Protein AF-A0AAD5G7B2-F1 (afdb_monomer_lite)

InterPro domains:
  IPR005645 Serine hydrolase domain [PF03959] (55-145)
  IPR029058 Alpha/Beta hydrolase fold [G3DSA:3.40.50.1820] (53-145)

Organism: Ambrosia artemisiifolia (NCBI:txid4212)

Radius of gyration: 18.76 Å; chains: 1; bounding box: 49×46×44 Å

Foldseek 3Di:
DVVVVVVVVVVVVVPPPPDDPDDPVVVVVVVVVVVVVVVVVVVVVVPPDDPDDPDQAEAEEAEAAQAFQVVSVVVCVPPDPVVVVSHHYHGGGADAADDPVRRTGDLWDQDPVNPDTHCNVVSVVVVVVCCVVVDDGPYYHYDHD

Sequence (145 aa):
FFCLILIALFAMEMYAFPGIPFDESIEESWIESEIEHYLAKSKDIGEMKSIGTPKKPRFLCLHGHGSNATIFKDHFNNWPDFVVEKMDLVFITGPFLVDEANELFEWFVMAEDRSKIEKFDEGISYIENRMVELGPFDGVIGLSQ

pLDDT: mean 78.03, std 20.13, range [35.81, 98.19]

Structure (mmCIF, N/CA/C/O backbone):
data_AF-A0AAD5G7B2-F1
#
_entry.id   AF-A0AAD5G7B2-F1
#
loop_
_atom_site.group_PDB
_atom_site.id
_atom_site.type_symbol
_atom_site.label_atom_id
_atom_site.label_alt_id
_atom_site.label_comp_id
_atom_site.label_asym_id
_atom_site.label_entity_id
_atom_site.label_seq_id
_atom_site.pdbx_PDB_ins_code
_atom_site.Cartn_x
_atom_site.Cartn_y
_atom_site.Cartn_z
_atom_site.occupancy
_atom_site.B_iso_or_equiv
_atom_site.auth_seq_id
_atom_site.auth_comp_id
_atom_site.auth_asym_id
_atom_site.auth_atom_id
_atom_site.pdbx_PDB_model_num
ATOM 1 N N . PHE A 1 1 ? -18.865 7.675 0.149 1.00 40.00 1 PHE A N 1
ATOM 2 C CA . PHE A 1 1 ? -18.638 9.031 0.693 1.00 40.00 1 PHE A CA 1
ATOM 3 C C . PHE A 1 1 ? -17.287 9.152 1.394 1.00 40.00 1 PHE A C 1
ATOM 5 O O . PHE A 1 1 ? -16.547 10.043 1.019 1.00 40.00 1 PHE A O 1
ATOM 12 N N . PHE A 1 2 ? -16.893 8.229 2.286 1.00 37.12 2 PHE A N 1
ATOM 13 C CA . PHE A 1 2 ? -15.542 8.209 2.888 1.00 37.12 2 PHE A CA 1
ATOM 14 C C . PHE A 1 2 ? -14.404 8.214 1.846 1.00 37.12 2 PHE A C 1
ATOM 16 O O . PHE A 1 2 ? -13.482 9.010 1.949 1.00 37.12 2 PHE A O 1
ATOM 23 N N . CYS A 1 3 ? -14.528 7.422 0.772 1.00 35.88 3 CYS A N 1
ATOM 24 C CA . CYS A 1 3 ? -13.558 7.438 -0.330 1.00 35.88 3 CYS A CA 1
ATOM 25 C C . CYS A 1 3 ? -13.469 8.783 -1.068 1.00 35.88 3 CYS A C 1
ATOM 27 O O . CYS A 1 3 ? -12.405 9.095 -1.571 1.00 35.88 3 CYS A O 1
ATOM 29 N N . LEU A 1 4 ? -14.538 9.590 -1.133 1.00 35.81 4 LEU A N 1
ATOM 30 C CA . LEU A 1 4 ? -14.495 10.880 -1.841 1.00 35.81 4 LEU A CA 1
ATOM 31 C C . LEU A 1 4 ? -13.707 11.931 -1.052 1.00 35.81 4 LEU A C 1
ATOM 33 O O . LEU A 1 4 ? -12.993 12.718 -1.657 1.00 35.81 4 LEU A O 1
ATOM 37 N N . ILE A 1 5 ? -13.788 11.897 0.282 1.00 50.16 5 ILE A N 1
ATOM 38 C CA . ILE A 1 5 ? -13.009 12.782 1.161 1.00 50.16 5 ILE A CA 1
ATOM 39 C C . ILE A 1 5 ? -11.526 12.400 1.112 1.00 50.16 5 ILE A C 1
ATOM 41 O O . ILE A 1 5 ? -10.677 13.272 0.981 1.00 50.16 5 ILE A O 1
ATOM 45 N N . LEU A 1 6 ? -11.210 11.100 1.128 1.00 49.81 6 LEU A N 1
ATOM 46 C CA . LEU A 1 6 ? -9.824 10.641 0.998 1.00 49.81 6 LEU A CA 1
ATOM 47 C C . LEU A 1 6 ? -9.242 10.958 -0.383 1.00 49.81 6 LEU A C 1
ATOM 49 O O . LEU A 1 6 ? -8.108 11.406 -0.463 1.00 49.81 6 LEU A O 1
ATOM 53 N N . ILE A 1 7 ? -10.026 10.803 -1.457 1.00 52.53 7 ILE A N 1
ATOM 54 C CA . ILE A 1 7 ? -9.619 11.214 -2.809 1.00 52.53 7 ILE A CA 1
ATOM 55 C C . ILE A 1 7 ? -9.409 12.733 -2.885 1.00 52.53 7 ILE A C 1
ATOM 57 O O . ILE A 1 7 ? -8.469 13.162 -3.540 1.00 52.53 7 ILE A O 1
ATOM 61 N N . ALA A 1 8 ? -10.234 13.546 -2.218 1.00 45.62 8 ALA A N 1
ATOM 62 C CA . ALA A 1 8 ? -10.080 15.002 -2.208 1.00 45.62 8 ALA A CA 1
ATOM 63 C C . ALA A 1 8 ? -8.820 15.456 -1.448 1.00 45.62 8 ALA A C 1
ATOM 65 O O . ALA A 1 8 ? -8.058 16.263 -1.972 1.00 45.62 8 ALA A O 1
ATOM 66 N N . LEU A 1 9 ? -8.552 14.881 -0.270 1.00 49.34 9 LEU A N 1
ATOM 67 C CA . LEU A 1 9 ? -7.337 15.164 0.507 1.00 49.34 9 LEU A CA 1
ATOM 68 C C . LEU A 1 9 ? -6.072 14.702 -0.233 1.00 49.34 9 LEU A C 1
ATOM 70 O O . LEU A 1 9 ? -5.069 15.409 -0.254 1.00 49.34 9 LEU A O 1
ATOM 74 N N . PHE A 1 10 ? -6.144 13.555 -0.913 1.00 48.28 10 PHE A N 1
ATOM 75 C CA . PHE A 1 10 ? -5.044 13.040 -1.727 1.00 48.28 10 PHE A CA 1
ATOM 76 C C . PHE A 1 10 ? -4.824 13.860 -3.009 1.00 48.28 10 PHE A C 1
ATOM 78 O O . PHE A 1 10 ? -3.694 14.087 -3.433 1.00 48.28 10 PHE A O 1
ATOM 85 N N . ALA A 1 11 ? -5.905 14.354 -3.618 1.00 49.59 11 ALA A N 1
ATOM 86 C CA . ALA A 1 11 ? -5.835 15.265 -4.752 1.00 49.59 11 ALA A CA 1
ATOM 87 C C . ALA A 1 11 ? -5.176 16.595 -4.355 1.00 49.59 11 ALA A C 1
ATOM 89 O O . ALA A 1 11 ? -4.327 17.073 -5.098 1.00 49.59 11 ALA A O 1
ATOM 90 N N . MET A 1 12 ? -5.488 17.164 -3.186 1.00 47.72 12 MET A N 1
ATOM 91 C CA . MET A 1 12 ? -4.835 18.391 -2.701 1.00 47.72 12 MET A CA 1
ATOM 92 C C . MET A 1 12 ? -3.310 18.240 -2.585 1.00 47.72 12 MET A C 1
ATOM 94 O O . MET A 1 12 ? -2.578 19.130 -3.014 1.00 47.72 12 MET A O 1
ATOM 98 N N . GLU A 1 13 ? -2.822 17.098 -2.095 1.00 46.44 13 GLU A N 1
ATOM 99 C CA . GLU A 1 13 ? -1.382 16.820 -1.976 1.00 46.44 13 GLU A CA 1
ATOM 100 C C . GLU A 1 13 ? -0.707 16.652 -3.355 1.00 46.44 13 GLU A C 1
ATOM 102 O O . GLU A 1 13 ? 0.428 17.084 -3.555 1.00 46.44 13 GLU A O 1
ATOM 107 N N . MET A 1 14 ? -1.429 16.122 -4.353 1.00 45.97 14 MET A N 1
ATOM 108 C CA . MET A 1 14 ? -0.955 16.034 -5.744 1.00 45.97 14 MET A CA 1
ATOM 109 C C . MET A 1 14 ? -1.036 17.359 -6.523 1.00 45.97 14 MET A C 1
ATOM 111 O O . MET A 1 14 ? -0.243 17.574 -7.443 1.00 45.97 14 MET A O 1
ATOM 115 N N . TYR A 1 15 ? -1.983 18.243 -6.190 1.00 45.47 15 TYR A N 1
ATOM 116 C CA . TYR A 1 15 ? -2.210 19.518 -6.882 1.00 45.47 15 TYR A CA 1
ATOM 117 C C . TYR A 1 15 ? -1.438 20.702 -6.287 1.00 45.47 15 TYR A C 1
ATOM 119 O O . TYR A 1 15 ? -1.472 21.786 -6.868 1.00 45.47 15 TYR A O 1
ATOM 127 N N . ALA A 1 16 ? -0.633 20.491 -5.242 1.00 45.25 16 ALA A N 1
ATOM 128 C CA . ALA A 1 16 ? 0.368 21.445 -4.751 1.00 45.25 16 ALA A CA 1
ATOM 129 C C . ALA A 1 16 ? 1.572 21.644 -5.715 1.00 45.25 16 ALA A C 1
ATOM 131 O O . ALA A 1 16 ? 2.685 21.966 -5.298 1.00 45.25 16 ALA A O 1
ATOM 132 N N . PHE A 1 17 ? 1.363 21.472 -7.027 1.00 37.66 17 PHE A N 1
ATOM 133 C CA . PHE A 1 17 ? 2.284 21.912 -8.073 1.00 37.66 17 PHE A CA 1
ATOM 134 C C . PHE A 1 17 ? 2.178 23.442 -8.228 1.00 37.66 17 PHE A C 1
ATOM 136 O O . PHE A 1 17 ? 1.071 23.975 -8.335 1.00 37.66 17 PHE A O 1
ATOM 143 N N . PRO A 1 18 ? 3.297 24.184 -8.281 1.00 40.03 18 PRO A N 1
ATOM 144 C CA . PRO A 1 18 ? 3.258 25.640 -8.274 1.00 40.03 18 PRO A CA 1
ATOM 145 C 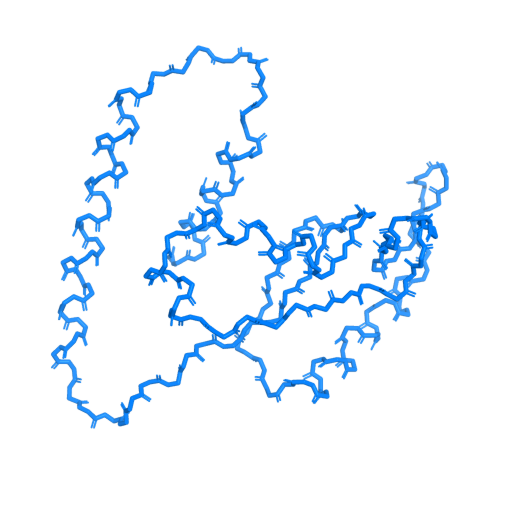C . PRO A 1 18 ? 2.737 26.156 -9.622 1.00 40.03 18 PRO A C 1
ATOM 147 O O . PRO A 1 18 ? 3.371 25.949 -10.657 1.00 40.03 18 PRO A O 1
ATOM 150 N N . GLY A 1 19 ? 1.594 26.848 -9.626 1.00 43.84 19 GLY A N 1
ATOM 151 C CA . GLY A 1 19 ? 1.102 27.489 -10.852 1.00 43.84 19 GLY A CA 1
ATOM 152 C C . GLY A 1 19 ? -0.303 28.090 -10.839 1.00 43.84 19 GLY A C 1
ATOM 153 O O . GLY A 1 19 ? -0.634 28.813 -11.777 1.00 43.84 19 GLY A O 1
ATOM 154 N N . ILE A 1 20 ? -1.127 27.847 -9.817 1.00 45.84 20 ILE A N 1
ATOM 155 C CA . ILE A 1 20 ? -2.483 28.412 -9.731 1.00 45.84 20 ILE A CA 1
ATOM 156 C C . ILE A 1 20 ? -2.545 29.320 -8.493 1.00 45.84 20 ILE A C 1
ATOM 158 O O . ILE A 1 20 ? -2.184 28.858 -7.413 1.00 45.84 20 ILE A O 1
ATOM 162 N N . PRO A 1 21 ? -2.945 30.603 -8.609 1.00 44.09 21 PRO A N 1
ATOM 163 C CA . PRO A 1 21 ? -3.103 31.461 -7.442 1.00 44.09 21 PRO A CA 1
ATOM 164 C C . PRO A 1 21 ? -4.300 30.945 -6.641 1.00 44.09 21 PRO A C 1
ATOM 166 O O . PRO A 1 21 ? -5.430 30.946 -7.131 1.00 44.09 21 PRO A O 1
ATOM 169 N N . PHE A 1 22 ? -4.019 30.436 -5.448 1.00 48.44 22 PHE A N 1
ATOM 170 C CA . PHE A 1 22 ? -4.961 29.708 -4.613 1.00 48.44 22 PHE A CA 1
ATOM 171 C C . PHE A 1 22 ? -5.374 30.569 -3.417 1.00 48.44 22 PHE A C 1
ATOM 173 O O . PHE A 1 22 ? -4.522 31.197 -2.791 1.00 48.44 22 PHE A O 1
ATOM 180 N N . ASP A 1 23 ? -6.676 30.646 -3.138 1.00 53.38 23 ASP A N 1
ATOM 181 C CA . ASP A 1 23 ? -7.222 31.403 -2.007 1.00 53.38 23 ASP A CA 1
ATOM 182 C C . ASP A 1 23 ? -7.406 30.459 -0.812 1.00 53.38 23 ASP A C 1
ATOM 184 O O . ASP A 1 23 ? -8.438 29.803 -0.675 1.00 53.38 23 ASP A O 1
ATOM 188 N N . GLU A 1 24 ? -6.376 30.387 0.035 1.00 53.44 24 GLU A N 1
ATOM 189 C CA . GLU A 1 24 ? -6.316 29.535 1.235 1.00 53.44 24 GLU A CA 1
ATOM 190 C C . GLU A 1 24 ? -7.490 29.783 2.203 1.00 53.44 24 GLU A C 1
ATOM 192 O O . GLU A 1 24 ? -7.946 28.866 2.884 1.00 53.44 24 GLU A O 1
ATOM 197 N N . SER A 1 25 ? -8.041 31.002 2.229 1.00 53.12 25 SER A N 1
ATOM 198 C CA . SER A 1 25 ? -9.043 31.401 3.226 1.00 53.12 25 SER A CA 1
ATOM 199 C C . SER A 1 25 ? -10.432 30.804 2.981 1.00 53.12 25 SER A C 1
ATOM 201 O O . SER A 1 25 ? -11.184 30.535 3.922 1.00 53.12 25 SER A O 1
ATOM 203 N N . ILE A 1 26 ? -10.787 30.581 1.713 1.00 53.31 26 ILE A N 1
ATOM 204 C CA . ILE A 1 26 ? -12.089 30.019 1.335 1.00 53.31 26 ILE A CA 1
ATOM 205 C C . ILE A 1 26 ? -12.121 28.522 1.653 1.00 53.31 26 ILE A C 1
ATOM 207 O O . ILE A 1 26 ? -13.152 28.005 2.090 1.00 53.31 26 ILE A O 1
ATOM 211 N N . GLU A 1 27 ? -10.995 27.836 1.482 1.00 56.19 27 GLU A N 1
ATOM 212 C CA . GLU A 1 27 ? -10.922 26.387 1.615 1.00 56.19 27 GLU A CA 1
ATOM 213 C C . GLU A 1 27 ? -10.845 25.926 3.075 1.00 56.19 27 GLU A C 1
ATOM 215 O O . GLU A 1 27 ? -11.570 25.002 3.441 1.00 56.19 27 GLU A O 1
ATOM 220 N N . GLU A 1 28 ? -10.095 26.626 3.938 1.00 56.34 28 GLU A N 1
ATOM 221 C CA . GLU A 1 28 ? -10.080 26.352 5.386 1.00 56.34 28 GLU A CA 1
ATOM 222 C C . GLU A 1 28 ? -11.493 26.417 5.983 1.00 56.34 28 GLU A C 1
ATOM 224 O O . GLU A 1 28 ? -11.919 25.501 6.686 1.00 56.34 28 GLU A O 1
ATOM 229 N N . SER A 1 29 ? -12.273 27.441 5.616 1.00 61.81 29 SER A N 1
ATOM 230 C CA . SER A 1 29 ? -13.645 27.607 6.115 1.00 61.81 29 SER A CA 1
ATOM 231 C C . SER A 1 29 ? -14.597 26.493 5.655 1.00 61.81 29 SER A C 1
ATOM 233 O O . SER A 1 29 ? -15.500 26.080 6.388 1.00 61.81 29 SER A O 1
ATOM 235 N N . TRP A 1 30 ? -14.396 25.984 4.437 1.00 60.81 30 TRP A N 1
ATOM 236 C CA . TRP A 1 30 ? -15.208 24.911 3.874 1.00 60.81 30 TRP A CA 1
ATOM 237 C C . TRP A 1 30 ? -14.833 23.553 4.478 1.00 60.81 30 TRP A C 1
ATOM 239 O O . TRP A 1 30 ? -15.718 22.765 4.818 1.00 60.81 30 TRP A O 1
ATOM 249 N N . ILE A 1 31 ? -13.536 23.313 4.689 1.00 54.53 31 ILE A N 1
ATOM 250 C CA . ILE A 1 31 ? -13.004 22.118 5.351 1.00 54.53 31 ILE A CA 1
ATOM 251 C C . ILE A 1 31 ? -13.475 22.057 6.806 1.00 54.53 31 ILE A C 1
ATOM 253 O O . ILE A 1 31 ? -13.992 21.023 7.227 1.00 54.53 31 ILE A O 1
ATOM 257 N N . GLU A 1 32 ? -13.369 23.153 7.564 1.00 69.00 32 GLU A N 1
ATOM 258 C CA . GLU A 1 32 ? -13.866 23.222 8.944 1.00 69.00 32 GLU A CA 1
ATOM 259 C C . GLU A 1 32 ? -15.370 22.929 9.016 1.00 69.00 32 GLU A C 1
ATOM 261 O O . GLU A 1 32 ? -15.811 22.121 9.837 1.00 69.00 32 GLU A O 1
ATOM 266 N N . SER A 1 33 ? -16.157 23.517 8.107 1.00 69.81 33 SER A N 1
ATOM 267 C CA . SER A 1 33 ? -17.600 23.270 8.010 1.00 69.81 33 SER A CA 1
ATOM 268 C C . SER A 1 33 ? -17.920 21.793 7.749 1.00 69.81 33 SER A C 1
ATOM 270 O O . SER A 1 33 ? -18.830 21.233 8.366 1.00 69.81 33 SER A O 1
ATOM 272 N N . GLU A 1 34 ? -17.192 21.142 6.841 1.00 69.81 34 GLU A N 1
ATOM 273 C CA . GLU A 1 34 ? -17.444 19.742 6.489 1.00 69.81 34 GLU A CA 1
ATOM 274 C C . GLU A 1 34 ? -16.956 18.778 7.588 1.00 69.81 34 GLU A C 1
ATOM 276 O O . GLU A 1 34 ? -17.605 17.759 7.851 1.00 69.81 34 GLU A O 1
ATOM 281 N N . ILE A 1 35 ? -15.875 19.126 8.301 1.00 65.31 35 ILE A N 1
ATOM 282 C CA . ILE A 1 35 ? -15.406 18.404 9.494 1.00 65.31 35 ILE A CA 1
ATOM 283 C C . ILE A 1 35 ? -16.456 18.477 10.607 1.00 65.31 35 ILE A C 1
ATOM 285 O O . ILE A 1 35 ? -16.831 17.435 11.148 1.00 65.31 35 ILE A O 1
ATOM 289 N N . GLU A 1 36 ? -16.975 19.664 10.930 1.00 72.12 36 GLU A N 1
ATOM 290 C CA . GLU A 1 36 ? -18.010 19.841 11.960 1.00 72.12 36 GLU A CA 1
ATOM 291 C C . GLU A 1 36 ? -19.299 19.085 11.609 1.00 72.12 36 GLU A C 1
ATOM 293 O O . GLU A 1 36 ? -19.867 18.369 12.442 1.00 72.12 36 GLU A O 1
ATOM 298 N N . HIS A 1 37 ? -19.726 19.147 10.345 1.00 70.31 37 HIS A N 1
ATOM 299 C CA . HIS A 1 37 ? -20.863 18.373 9.849 1.00 70.31 37 HIS A CA 1
ATOM 300 C C . HIS A 1 37 ? -20.637 16.858 9.999 1.00 70.31 37 HIS A C 1
ATOM 302 O O . HIS A 1 37 ? -21.527 16.130 10.455 1.00 70.31 37 HIS A O 1
ATOM 308 N N . TYR A 1 38 ? -19.436 16.368 9.681 1.00 59.84 38 TYR A N 1
ATOM 309 C CA . TYR A 1 38 ? -19.075 14.967 9.873 1.00 59.84 38 TYR A CA 1
ATOM 310 C C . TYR A 1 38 ? -19.046 14.566 11.357 1.00 59.84 38 TYR A C 1
ATOM 312 O O . TYR A 1 38 ? -19.569 13.506 11.716 1.00 59.84 38 TYR A O 1
ATOM 320 N N . LEU A 1 39 ? -18.488 15.404 12.235 1.00 67.56 39 LEU A N 1
ATOM 321 C CA . LEU A 1 39 ? -18.454 15.158 13.678 1.00 67.56 39 LEU A CA 1
ATOM 322 C C . LEU A 1 39 ? -19.871 15.080 14.261 1.00 67.56 39 LEU A C 1
ATOM 324 O O . LEU A 1 39 ? -20.159 14.145 15.015 1.00 67.56 39 LEU A O 1
ATOM 328 N N . ALA A 1 40 ? -20.771 15.980 13.855 1.00 71.69 40 ALA A N 1
ATOM 329 C CA . ALA A 1 40 ? -22.181 15.956 14.245 1.00 71.69 40 ALA A CA 1
ATOM 330 C C . ALA A 1 40 ? -22.875 14.661 13.793 1.00 71.69 40 ALA A C 1
ATOM 332 O O . ALA A 1 40 ? -23.474 13.957 14.603 1.00 71.69 40 ALA A O 1
ATOM 333 N N . LYS A 1 41 ? -22.695 14.267 12.528 1.00 65.06 41 LYS A N 1
ATOM 334 C CA . LYS A 1 41 ? -23.254 13.021 11.983 1.00 65.06 41 LYS A CA 1
ATOM 335 C C . LYS A 1 41 ? -22.685 11.766 12.652 1.00 65.06 41 LYS A C 1
ATOM 337 O O . LYS A 1 41 ? -23.385 10.767 12.799 1.00 65.06 41 LYS A O 1
ATOM 342 N N . SER A 1 42 ? -21.418 11.797 13.065 1.00 61.12 42 SER A N 1
ATOM 343 C CA . SER A 1 42 ? -20.787 10.682 13.778 1.00 61.12 42 SER A CA 1
ATOM 344 C C . SER A 1 42 ? -21.329 10.494 15.200 1.00 61.12 42 SER A C 1
ATOM 346 O O . SER A 1 42 ? -21.397 9.357 15.668 1.00 61.12 42 SER A O 1
ATOM 348 N N . LYS A 1 43 ? -21.769 11.576 15.863 1.00 61.62 43 LYS A N 1
ATOM 349 C CA . LYS A 1 43 ? -22.438 11.512 17.172 1.00 61.62 43 LYS A CA 1
ATOM 350 C C . LYS A 1 43 ? -23.791 10.807 17.083 1.00 61.62 43 LYS A C 1
ATOM 352 O O . LYS A 1 43 ? -24.062 9.958 17.926 1.00 61.62 43 LYS A O 1
ATOM 357 N N . ASP A 1 44 ? -24.562 11.056 16.026 1.00 56.72 44 ASP A N 1
ATOM 358 C CA . ASP A 1 44 ? -25.847 10.379 15.787 1.00 56.72 44 ASP A CA 1
ATOM 359 C C . ASP A 1 44 ? -25.679 8.872 15.510 1.00 56.72 44 ASP A C 1
ATOM 361 O O . ASP A 1 44 ? -26.514 8.057 15.898 1.00 56.72 44 ASP A O 1
ATOM 365 N N . ILE A 1 45 ? -24.560 8.465 14.897 1.00 54.91 45 ILE A N 1
ATOM 366 C CA . ILE A 1 45 ? -24.209 7.043 14.708 1.00 54.91 45 ILE A CA 1
ATOM 367 C C . ILE A 1 45 ? -23.903 6.358 16.056 1.00 54.91 45 ILE A C 1
ATOM 369 O O . ILE A 1 45 ? -24.118 5.153 16.200 1.00 54.91 45 ILE A O 1
ATOM 373 N N . GLY A 1 46 ? -23.456 7.120 17.060 1.00 49.12 46 GLY A N 1
ATOM 374 C CA . GLY A 1 46 ? -23.206 6.639 18.421 1.00 49.12 46 GLY A CA 1
ATOM 375 C C . GLY A 1 46 ? -24.464 6.207 19.187 1.00 49.12 46 GLY A C 1
ATOM 376 O O . GLY A 1 46 ? -24.344 5.460 20.156 1.00 49.12 46 GLY A O 1
ATOM 377 N N . GLU A 1 47 ? -25.663 6.604 18.743 1.00 54.00 47 GLU A N 1
ATOM 378 C CA . GLU A 1 47 ? -26.937 6.216 19.371 1.00 54.00 47 GLU A CA 1
ATOM 379 C C . GLU A 1 47 ? -27.557 4.928 18.788 1.00 54.00 47 GLU A C 1
ATOM 381 O O . GLU A 1 47 ? -28.644 4.503 19.195 1.00 54.00 47 GLU A O 1
ATOM 386 N N . MET A 1 48 ? -26.865 4.233 17.876 1.00 50.59 48 MET A N 1
ATOM 387 C CA . MET A 1 48 ? -27.320 2.937 17.368 1.00 50.59 48 MET A CA 1
ATOM 388 C C . MET A 1 48 ? -26.979 1.809 18.361 1.00 50.59 48 MET A C 1
ATOM 390 O O . MET A 1 48 ? -25.818 1.484 18.601 1.00 50.59 48 MET A O 1
ATOM 394 N N . LYS A 1 49 ? -28.027 1.218 18.958 1.00 47.38 49 LYS A N 1
ATOM 395 C CA . LYS A 1 49 ? -27.989 0.120 19.947 1.00 47.38 49 LYS A CA 1
ATOM 396 C C . LYS A 1 49 ? -26.924 -0.950 19.650 1.00 47.38 49 LYS A C 1
ATOM 398 O O . LYS A 1 49 ? -26.877 -1.521 18.565 1.00 47.38 49 LYS A O 1
ATOM 403 N N . SER A 1 50 ? -26.155 -1.270 20.690 1.00 59.47 50 SER A N 1
ATOM 404 C CA . SER A 1 50 ? -25.014 -2.189 20.721 1.00 59.47 50 SER A CA 1
ATOM 405 C C . SER A 1 50 ? -25.262 -3.560 20.074 1.00 59.47 50 SER A C 1
ATOM 407 O O . SER A 1 50 ? -25.935 -4.419 20.651 1.00 59.47 50 SER A O 1
ATOM 409 N N . ILE A 1 51 ? -24.595 -3.802 18.946 1.00 52.88 51 ILE A N 1
ATOM 410 C CA . ILE A 1 51 ? -24.223 -5.138 18.465 1.00 52.88 51 ILE A CA 1
ATOM 411 C C . ILE A 1 51 ? -22.689 -5.167 18.440 1.00 52.88 51 ILE A C 1
ATOM 413 O O . ILE A 1 51 ? -22.077 -4.910 17.411 1.00 52.88 51 ILE A O 1
ATOM 417 N N . GLY A 1 52 ? -22.067 -5.404 19.602 1.00 58.25 52 GLY A N 1
ATOM 418 C CA . GLY A 1 52 ? -20.604 -5.393 19.761 1.00 58.25 52 GLY A CA 1
ATOM 419 C C . GLY A 1 52 ? -19.955 -4.033 19.460 1.00 58.25 52 GLY A C 1
ATOM 420 O O . GLY A 1 52 ? -20.582 -3.120 18.932 1.00 58.25 52 GLY A O 1
ATOM 421 N N . THR A 1 53 ? -18.682 -3.857 19.808 1.00 60.91 53 THR A N 1
ATOM 422 C CA . THR A 1 53 ? -17.897 -2.777 19.195 1.00 60.91 53 THR A CA 1
ATOM 423 C C . THR A 1 53 ? -17.715 -3.136 17.720 1.00 60.91 53 THR A C 1
ATOM 425 O O . THR A 1 53 ? -17.183 -4.221 17.457 1.00 60.91 53 THR A O 1
ATOM 428 N N . PRO A 1 54 ? -18.144 -2.294 16.761 1.00 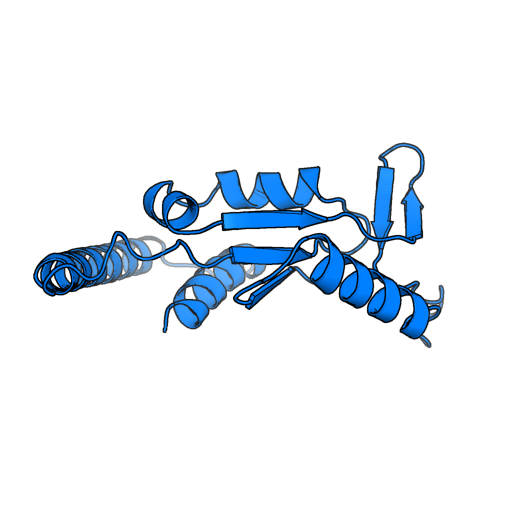68.62 54 PRO A N 1
ATOM 429 C CA . PRO A 1 54 ? -17.924 -2.561 15.345 1.00 68.62 54 PRO A CA 1
ATOM 430 C C . PRO A 1 54 ? -16.436 -2.828 15.104 1.00 68.62 54 PRO A C 1
ATOM 432 O O . PRO A 1 54 ? -15.588 -2.055 15.557 1.00 68.62 54 PRO A O 1
ATOM 435 N N . LYS A 1 55 ? -16.106 -3.940 14.438 1.00 86.12 55 LYS A N 1
ATOM 436 C CA . LYS A 1 55 ? -14.720 -4.232 14.054 1.00 86.12 55 LYS A CA 1
ATOM 437 C C . LYS A 1 55 ? -14.239 -3.100 13.140 1.00 86.12 55 LYS A C 1
ATOM 439 O O . LYS A 1 55 ? -14.963 -2.716 12.222 1.00 86.12 55 LYS A O 1
ATOM 444 N N . LYS A 1 56 ? -13.038 -2.568 13.395 1.00 92.44 56 LYS A N 1
ATOM 445 C CA . LYS A 1 56 ? -12.425 -1.576 12.503 1.00 92.44 56 LYS A CA 1
ATOM 446 C C . LYS A 1 56 ? -12.274 -2.191 11.103 1.00 92.44 56 LYS A C 1
ATOM 448 O O . LYS A 1 56 ? -11.801 -3.330 11.031 1.00 92.44 56 LYS A O 1
ATOM 453 N N . PRO A 1 57 ? -12.657 -1.488 10.022 1.00 94.19 57 PRO A N 1
ATOM 454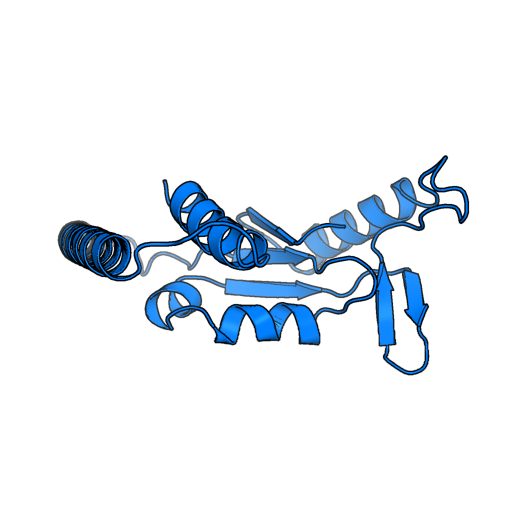 C CA . PRO A 1 57 ? -12.378 -1.947 8.670 1.00 94.19 57 PRO A CA 1
ATOM 455 C C . PRO A 1 57 ? -10.869 -2.111 8.484 1.00 94.19 57 PRO A C 1
ATOM 457 O O . PRO A 1 57 ? -10.091 -1.212 8.820 1.00 94.19 57 PRO A O 1
ATOM 460 N N . ARG A 1 58 ? -10.473 -3.274 7.971 1.00 96.19 58 ARG A N 1
ATOM 461 C CA . ARG A 1 58 ? -9.079 -3.641 7.746 1.00 96.19 58 ARG A CA 1
ATOM 462 C C . ARG A 1 58 ? -8.708 -3.454 6.282 1.00 96.19 58 ARG A C 1
ATOM 464 O O . ARG A 1 58 ? -9.317 -4.075 5.415 1.00 96.19 58 ARG A O 1
ATOM 471 N N . PHE A 1 59 ? -7.699 -2.639 6.005 1.00 96.69 59 PHE A N 1
ATOM 472 C CA . PHE A 1 59 ? -7.248 -2.331 4.651 1.00 96.69 59 PHE A CA 1
ATOM 473 C C . PHE A 1 59 ? -5.849 -2.880 4.398 1.00 96.69 59 PHE A C 1
ATOM 475 O O . PHE A 1 59 ? -4.953 -2.736 5.230 1.00 96.69 59 PHE A O 1
ATOM 482 N N . LEU A 1 60 ? -5.665 -3.487 3.227 1.00 97.56 60 LEU A N 1
ATOM 483 C CA . LEU A 1 60 ? -4.337 -3.764 2.691 1.00 97.56 60 LEU A CA 1
ATOM 484 C C . LEU A 1 60 ? -3.810 -2.496 2.008 1.00 97.56 60 LEU A C 1
ATOM 486 O O . LEU A 1 60 ? -4.476 -1.958 1.126 1.00 97.56 60 LEU A O 1
ATOM 490 N N . CYS A 1 61 ? -2.635 -2.026 2.412 1.00 97.44 61 CYS A N 1
ATOM 491 C CA . CYS A 1 61 ? -2.024 -0.786 1.942 1.00 97.44 61 CYS A CA 1
ATOM 492 C C . CYS A 1 61 ? -0.855 -1.080 0.988 1.00 97.44 61 CYS A C 1
ATOM 494 O O . CYS A 1 61 ? 0.130 -1.708 1.388 1.00 97.44 61 CYS A O 1
ATOM 496 N N . LEU A 1 62 ? -0.964 -0.598 -0.254 1.00 97.31 62 LEU A N 1
ATOM 497 C CA . LEU A 1 62 ? -0.003 -0.781 -1.345 1.00 97.31 62 LEU A CA 1
ATOM 498 C C . LEU A 1 62 ? 0.711 0.547 -1.654 1.00 97.31 62 LEU A C 1
ATOM 500 O O . LEU A 1 62 ? 0.067 1.533 -2.014 1.00 97.31 62 LEU A O 1
ATOM 504 N N . HIS A 1 63 ? 2.034 0.578 -1.487 1.00 96.62 63 HIS A N 1
ATOM 505 C CA . HIS A 1 63 ? 2.865 1.756 -1.769 1.00 96.62 63 HIS A CA 1
ATOM 506 C C . HIS A 1 63 ? 2.998 2.039 -3.275 1.00 96.62 63 HIS A C 1
ATOM 508 O O . HIS A 1 63 ? 2.596 1.214 -4.087 1.00 96.62 63 HIS A O 1
ATOM 514 N N . GLY A 1 64 ? 3.614 3.171 -3.629 1.00 92.44 64 GLY A N 1
ATOM 515 C CA . GLY A 1 64 ? 3.918 3.529 -5.019 1.00 92.44 64 GLY A CA 1
ATOM 516 C C . GLY A 1 64 ? 5.311 3.109 -5.500 1.00 92.44 64 GLY A C 1
ATOM 517 O O . GLY A 1 64 ? 6.079 2.475 -4.783 1.00 92.44 64 GLY A O 1
ATOM 518 N N . HIS A 1 65 ? 5.659 3.520 -6.707 1.00 91.00 65 HIS A N 1
ATOM 519 C CA . HIS A 1 65 ? 6.801 3.069 -7.481 1.00 91.00 65 HIS A CA 1
ATOM 520 C C . HIS A 1 65 ? 8.081 3.530 -6.811 1.00 91.00 65 HIS A C 1
ATOM 522 O O . HIS A 1 65 ? 8.187 4.689 -6.402 1.00 91.00 65 HIS A O 1
ATOM 528 N N . GLY A 1 66 ? 9.051 2.622 -6.698 1.00 93.62 66 GLY A N 1
ATOM 529 C CA . GLY A 1 66 ? 10.298 2.913 -6.003 1.00 93.62 66 GLY A CA 1
ATOM 530 C C . GLY A 1 66 ? 10.046 3.343 -4.556 1.00 93.62 66 GLY A C 1
ATOM 531 O O . GLY A 1 66 ? 10.626 4.318 -4.090 1.00 93.62 66 GLY A O 1
ATOM 532 N N . SER A 1 67 ? 9.163 2.641 -3.846 1.00 96.19 67 SER A N 1
ATOM 533 C CA . SER A 1 67 ? 8.846 2.906 -2.437 1.00 96.19 67 SER A CA 1
ATOM 534 C C . SER A 1 67 ? 8.818 1.607 -1.630 1.00 96.19 67 SER A C 1
ATOM 536 O O . SER A 1 67 ? 9.172 0.541 -2.128 1.00 96.19 67 SER A O 1
ATOM 538 N N . ASN A 1 68 ? 8.435 1.680 -0.359 1.00 97.44 68 ASN A N 1
ATOM 539 C CA . ASN A 1 68 ? 8.256 0.511 0.495 1.00 97.44 68 ASN A CA 1
ATOM 540 C C . ASN A 1 68 ? 7.152 0.750 1.537 1.00 97.44 68 ASN A C 1
ATOM 542 O O . ASN A 1 68 ? 6.619 1.855 1.673 1.00 97.44 68 ASN A O 1
ATOM 546 N N . ALA A 1 69 ? 6.795 -0.300 2.282 1.00 97.31 69 ALA A N 1
ATOM 547 C CA . ALA A 1 69 ? 5.750 -0.243 3.304 1.00 97.31 69 ALA A CA 1
ATOM 548 C C . ALA A 1 69 ? 5.990 0.839 4.370 1.00 97.31 69 ALA A C 1
ATOM 550 O O . ALA A 1 69 ? 5.032 1.458 4.828 1.00 97.31 69 ALA A O 1
ATOM 551 N N . THR A 1 70 ? 7.247 1.060 4.767 1.00 97.00 70 THR A N 1
ATOM 552 C CA . THR A 1 70 ? 7.611 2.034 5.805 1.00 97.00 70 THR A CA 1
ATOM 553 C C . THR A 1 70 ? 7.369 3.456 5.317 1.00 97.00 70 THR A C 1
ATOM 555 O O . THR A 1 70 ? 6.638 4.197 5.968 1.00 97.00 70 THR A O 1
ATOM 558 N N . ILE A 1 71 ? 7.889 3.799 4.135 1.00 95.31 71 ILE A N 1
ATOM 559 C CA . ILE A 1 71 ? 7.698 5.123 3.526 1.00 95.31 71 ILE A CA 1
ATOM 560 C C . ILE A 1 71 ? 6.206 5.396 3.321 1.00 95.31 71 ILE A C 1
ATOM 562 O O . ILE A 1 71 ? 5.712 6.468 3.662 1.00 95.31 71 ILE A O 1
ATOM 566 N N . PHE A 1 72 ? 5.456 4.412 2.816 1.00 95.44 72 PHE A N 1
ATOM 567 C CA . PHE A 1 72 ? 4.028 4.607 2.591 1.00 95.44 72 PHE A CA 1
ATOM 568 C C . PHE A 1 72 ? 3.237 4.756 3.889 1.00 95.44 72 PHE A C 1
ATOM 570 O O . PHE A 1 72 ? 2.298 5.544 3.940 1.00 95.44 72 PHE A O 1
ATOM 577 N N . LYS A 1 73 ? 3.626 4.047 4.952 1.00 95.81 73 LYS A N 1
ATOM 578 C CA . LYS A 1 73 ? 3.042 4.235 6.281 1.00 95.81 73 LYS A CA 1
ATOM 579 C C . LYS A 1 73 ? 3.262 5.654 6.796 1.00 95.81 73 LYS A C 1
ATOM 581 O O . LYS A 1 73 ? 2.342 6.214 7.387 1.00 95.81 73 LYS A O 1
ATOM 586 N N . ASP A 1 74 ? 4.423 6.248 6.536 1.00 94.44 74 ASP A N 1
ATOM 587 C CA . ASP A 1 74 ? 4.728 7.600 7.002 1.00 94.44 74 ASP A CA 1
ATOM 588 C C . ASP A 1 74 ? 3.815 8.669 6.385 1.00 94.44 74 ASP A C 1
ATOM 590 O O . ASP A 1 74 ? 3.500 9.650 7.057 1.00 94.44 74 ASP A O 1
ATOM 594 N N . HIS A 1 75 ? 3.282 8.455 5.175 1.00 88.44 75 HIS A N 1
ATOM 595 C CA . HIS A 1 75 ? 2.281 9.355 4.581 1.00 88.44 75 HIS A CA 1
ATOM 596 C C . HIS A 1 75 ? 0.987 9.439 5.415 1.00 88.44 75 HIS A C 1
ATOM 598 O O . HIS A 1 75 ? 0.311 10.466 5.416 1.00 88.44 75 HIS A O 1
ATOM 604 N N . PHE A 1 76 ? 0.647 8.390 6.173 1.00 89.12 76 PHE A N 1
ATOM 605 C CA . PHE A 1 76 ? -0.532 8.388 7.046 1.00 89.12 76 PHE A CA 1
ATOM 606 C C . PHE A 1 76 ? -0.300 9.137 8.362 1.00 89.12 76 PHE A C 1
ATOM 608 O O . PHE A 1 76 ? -1.273 9.443 9.045 1.00 89.12 76 PHE A O 1
ATOM 615 N N . ASN A 1 77 ? 0.942 9.491 8.711 1.00 87.19 77 ASN A N 1
ATOM 616 C CA . ASN A 1 77 ? 1.211 10.343 9.876 1.00 87.19 77 ASN A CA 1
ATOM 617 C C . ASN A 1 77 ? 0.688 11.776 9.671 1.00 87.19 77 ASN A C 1
ATOM 619 O O . ASN A 1 77 ? 0.478 12.495 10.642 1.00 87.19 77 ASN A O 1
ATOM 623 N N . ASN A 1 78 ? 0.457 12.183 8.418 1.00 85.25 78 ASN A N 1
ATOM 624 C CA . ASN A 1 78 ? -0.156 13.470 8.084 1.00 85.25 78 ASN A CA 1
ATOM 625 C C . ASN A 1 78 ? -1.683 13.457 8.260 1.00 85.25 78 ASN A C 1
ATOM 627 O O . ASN A 1 78 ? -2.326 14.502 8.164 1.00 85.25 78 ASN A O 1
ATOM 631 N N . TRP A 1 79 ? -2.291 12.286 8.477 1.00 85.25 79 TRP A N 1
ATOM 632 C CA . TRP A 1 79 ? -3.735 12.172 8.633 1.00 85.25 79 TRP A CA 1
ATOM 633 C C . TRP A 1 79 ? -4.136 12.387 10.093 1.00 85.25 79 TRP A C 1
ATOM 635 O O . TRP A 1 79 ? -3.428 11.943 10.994 1.00 85.25 79 TRP A O 1
ATOM 645 N N . PRO A 1 80 ? -5.300 13.003 10.359 1.00 87.19 80 PRO A N 1
ATOM 646 C CA . PRO A 1 80 ? -5.779 13.159 11.724 1.00 87.19 80 PRO A CA 1
ATOM 647 C C . PRO A 1 80 ? -5.959 11.810 12.432 1.00 87.19 80 PRO A C 1
ATOM 649 O O . PRO A 1 80 ? -6.566 10.890 11.872 1.00 87.19 80 PRO A O 1
ATOM 652 N N . ASP A 1 81 ? -5.537 11.723 13.697 1.00 86.69 81 ASP A N 1
ATOM 653 C CA . ASP A 1 81 ? -5.611 10.496 14.507 1.00 86.69 81 ASP A CA 1
ATOM 654 C C . ASP A 1 81 ? -7.012 9.874 14.500 1.00 86.69 81 ASP A C 1
ATOM 656 O O . ASP A 1 81 ? -7.168 8.669 14.323 1.00 86.69 81 ASP A O 1
ATOM 660 N N . PHE A 1 82 ? -8.064 10.697 14.577 1.00 84.00 82 PHE A N 1
ATOM 661 C CA . PHE A 1 82 ? -9.448 10.213 14.590 1.00 84.00 82 PHE A CA 1
ATOM 662 C C . PHE A 1 82 ? -9.864 9.466 13.308 1.00 84.00 82 PHE A C 1
ATOM 664 O O . PHE A 1 82 ? -10.899 8.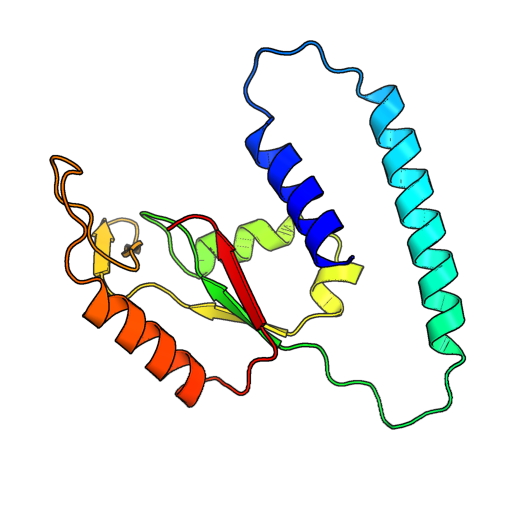790 13.306 1.00 84.00 82 PHE A O 1
ATOM 671 N N . VAL A 1 83 ? -9.120 9.623 12.207 1.00 86.06 83 VAL A N 1
ATOM 672 C CA . VAL A 1 83 ? -9.304 8.878 10.956 1.00 86.06 83 VAL A CA 1
ATOM 673 C C . VAL A 1 83 ? -8.540 7.560 11.028 1.00 86.06 83 VAL A C 1
ATOM 675 O O . VAL A 1 83 ? -9.142 6.502 10.837 1.00 86.06 83 VAL A O 1
ATOM 678 N N . VAL A 1 84 ? -7.244 7.615 11.350 1.00 89.06 84 VAL A N 1
ATOM 679 C CA . VAL A 1 84 ? -6.359 6.439 11.391 1.00 89.06 84 VAL A CA 1
ATOM 680 C C . VAL A 1 84 ? -6.798 5.458 12.481 1.00 89.06 84 VAL A C 1
ATOM 682 O O . VAL A 1 84 ? -6.876 4.255 12.245 1.00 89.06 84 VAL A O 1
ATOM 685 N N . GLU A 1 85 ? -7.212 5.957 13.647 1.00 90.44 85 GLU A N 1
ATOM 686 C CA . GLU A 1 85 ? -7.717 5.147 14.758 1.00 90.44 85 GLU A CA 1
ATOM 687 C C . GLU A 1 85 ? -8.996 4.377 14.417 1.00 90.44 85 GLU A C 1
ATOM 689 O O . GLU A 1 85 ? -9.315 3.399 15.095 1.00 90.44 85 GLU A O 1
ATOM 694 N N . LYS A 1 86 ? -9.738 4.770 13.377 1.00 90.81 86 LYS A N 1
ATOM 695 C CA . LYS A 1 86 ? -10.944 4.057 12.931 1.00 90.81 86 LYS A CA 1
ATOM 696 C C . LYS A 1 86 ? -10.641 2.923 11.953 1.00 90.81 86 LYS A C 1
ATOM 698 O O . LYS A 1 86 ? -11.567 2.201 11.600 1.00 90.81 86 LYS A O 1
ATOM 703 N N . MET A 1 87 ? -9.387 2.736 11.542 1.00 93.62 87 MET A N 1
ATOM 704 C CA . MET A 1 87 ? -8.971 1.741 10.550 1.00 93.62 87 MET A CA 1
ATOM 705 C C . MET A 1 87 ? -7.951 0.751 11.133 1.00 93.62 87 MET A C 1
ATOM 707 O O . MET A 1 87 ? -7.266 1.040 12.113 1.00 93.62 87 MET A O 1
ATOM 711 N N . ASP A 1 88 ? -7.866 -0.436 10.536 1.00 95.31 88 ASP A N 1
ATOM 712 C CA . ASP A 1 88 ? -6.763 -1.388 10.720 1.00 95.31 88 ASP A CA 1
ATOM 713 C C . ASP A 1 88 ? -5.960 -1.432 9.409 1.00 95.31 88 ASP A C 1
ATOM 715 O O . ASP A 1 88 ? -6.423 -1.979 8.412 1.00 95.31 88 ASP A O 1
ATOM 719 N N . LEU A 1 89 ? -4.803 -0.768 9.368 1.00 96.00 89 LEU A N 1
ATOM 720 C CA . LEU A 1 89 ? -4.003 -0.597 8.150 1.00 96.00 89 LEU A CA 1
ATOM 721 C C . LEU A 1 89 ? -2.830 -1.582 8.135 1.00 96.00 89 LEU A C 1
ATOM 723 O O . LEU A 1 89 ? -1.980 -1.560 9.028 1.00 96.00 89 LEU A O 1
ATOM 727 N N . VAL A 1 90 ? -2.751 -2.414 7.096 1.00 97.69 90 VAL A N 1
ATOM 728 C CA . VAL A 1 90 ? -1.672 -3.394 6.912 1.00 97.69 90 VAL A CA 1
ATOM 729 C C . VAL A 1 90 ? -0.839 -3.006 5.700 1.00 97.69 90 VAL A C 1
ATOM 731 O O . VAL A 1 90 ? -1.270 -3.170 4.563 1.00 97.69 90 VAL A O 1
ATOM 734 N N . PHE A 1 91 ? 0.369 -2.510 5.946 1.00 97.88 91 PHE A N 1
ATOM 735 C CA . PHE A 1 91 ? 1.306 -2.084 4.908 1.00 97.88 91 PHE A CA 1
ATOM 736 C C . PHE A 1 91 ? 2.187 -3.249 4.466 1.00 97.88 91 PHE A C 1
ATOM 738 O O . PHE A 1 91 ? 2.777 -3.931 5.307 1.00 97.88 91 PHE A O 1
ATOM 745 N N . ILE A 1 92 ? 2.292 -3.464 3.155 1.00 98.12 92 ILE A N 1
ATOM 746 C CA . ILE A 1 92 ? 3.167 -4.483 2.567 1.00 98.12 92 ILE A CA 1
ATOM 747 C C . ILE A 1 92 ? 4.097 -3.868 1.523 1.00 98.12 92 ILE A C 1
ATOM 749 O O . ILE A 1 92 ? 3.759 -2.873 0.887 1.00 98.12 92 ILE A O 1
ATOM 753 N N . THR A 1 93 ? 5.276 -4.469 1.367 1.00 98.19 93 THR A N 1
ATOM 754 C CA . THR A 1 93 ? 6.277 -4.074 0.369 1.00 98.19 93 THR A CA 1
ATOM 755 C C . THR A 1 93 ? 6.166 -4.965 -0.866 1.00 98.19 93 THR A C 1
ATOM 757 O O . THR A 1 93 ? 5.945 -6.179 -0.740 1.00 98.19 93 THR A O 1
ATOM 760 N N . GLY A 1 94 ? 6.305 -4.349 -2.040 1.00 97.12 94 GLY A N 1
ATOM 761 C CA . GLY A 1 94 ? 6.309 -5.003 -3.341 1.00 97.12 94 GLY A CA 1
ATOM 762 C C . GLY A 1 94 ? 7.443 -6.023 -3.489 1.00 97.12 94 GLY A C 1
ATOM 763 O O . GLY A 1 94 ? 8.449 -5.947 -2.782 1.00 97.12 94 GLY A O 1
ATOM 764 N N . PRO A 1 95 ? 7.290 -7.018 -4.376 1.00 97.50 95 PRO A N 1
ATOM 765 C CA . PRO A 1 95 ? 8.242 -8.119 -4.488 1.00 97.50 95 PRO A CA 1
ATOM 766 C C . PRO A 1 95 ? 9.490 -7.788 -5.321 1.00 97.50 95 PRO A C 1
ATOM 768 O O . PRO A 1 95 ? 10.467 -8.533 -5.251 1.00 97.50 95 PRO A O 1
ATOM 771 N N . PHE A 1 96 ? 9.478 -6.719 -6.125 1.00 96.69 96 PHE A N 1
ATOM 772 C CA . PHE A 1 96 ? 10.562 -6.422 -7.062 1.00 96.69 96 PHE A CA 1
ATOM 773 C C . PHE A 1 96 ? 11.412 -5.258 -6.572 1.00 96.69 96 PHE A C 1
ATOM 775 O O . PHE A 1 96 ? 10.911 -4.150 -6.444 1.00 96.69 96 PHE A O 1
ATOM 782 N N . LEU A 1 97 ? 12.690 -5.518 -6.299 1.00 96.25 97 LEU A N 1
ATOM 783 C CA . LEU A 1 97 ? 13.650 -4.510 -5.850 1.00 96.25 97 LEU A CA 1
ATOM 784 C C . LEU A 1 97 ? 14.059 -3.590 -7.010 1.00 96.25 97 LEU A C 1
ATOM 786 O O . LEU A 1 97 ? 14.343 -4.066 -8.109 1.00 96.25 97 LEU A O 1
ATOM 790 N N . VAL A 1 98 ? 14.110 -2.291 -6.732 1.00 94.12 98 VAL A N 1
ATOM 791 C CA . VAL A 1 98 ? 14.456 -1.214 -7.674 1.00 94.12 98 VAL A CA 1
ATOM 792 C C . VAL A 1 98 ? 15.757 -0.536 -7.260 1.00 94.12 98 VAL A C 1
ATOM 794 O O . VAL A 1 98 ? 16.618 -0.277 -8.095 1.00 94.12 98 VAL A O 1
ATOM 797 N N . ASP A 1 99 ? 15.911 -0.278 -5.961 1.00 92.75 99 ASP A N 1
ATOM 798 C CA . ASP A 1 99 ? 17.099 0.343 -5.379 1.00 92.75 99 ASP A CA 1
ATOM 799 C C . ASP A 1 99 ? 17.510 -0.431 -4.124 1.00 92.75 99 ASP A C 1
ATOM 801 O O . ASP A 1 99 ? 16.795 -0.437 -3.120 1.00 92.75 99 ASP A O 1
ATOM 805 N N . GLU A 1 100 ? 18.670 -1.088 -4.189 1.00 93.56 100 GLU A N 1
ATOM 806 C CA . GLU A 1 100 ? 19.219 -1.854 -3.067 1.00 93.56 100 GLU A CA 1
ATOM 807 C C . GLU A 1 100 ? 19.668 -0.953 -1.911 1.00 93.56 100 GLU A C 1
ATOM 809 O O . GLU A 1 100 ? 19.582 -1.355 -0.755 1.00 93.56 100 GLU A O 1
ATOM 814 N N . ALA A 1 101 ? 20.150 0.259 -2.202 1.00 95.06 101 ALA A N 1
ATOM 815 C CA . ALA A 1 101 ? 20.709 1.148 -1.188 1.00 95.06 101 ALA A CA 1
ATOM 816 C C . ALA A 1 101 ? 19.623 1.725 -0.275 1.00 95.06 101 ALA A C 1
ATOM 818 O O . ALA A 1 101 ? 19.867 1.952 0.909 1.00 95.06 101 ALA A O 1
ATOM 819 N N . ASN A 1 102 ? 18.436 1.955 -0.837 1.00 92.81 102 ASN A N 1
ATOM 820 C CA . ASN A 1 102 ? 17.295 2.546 -0.142 1.00 92.81 102 ASN A CA 1
ATOM 821 C C . ASN A 1 102 ? 16.160 1.542 0.129 1.00 92.81 102 ASN A C 1
ATOM 823 O O . ASN A 1 102 ? 15.115 1.938 0.643 1.00 92.81 102 ASN A O 1
ATOM 827 N N . GLU A 1 103 ? 16.353 0.263 -0.217 1.00 96.50 103 GLU A N 1
ATOM 828 C CA . GLU A 1 103 ? 15.349 -0.802 -0.090 1.00 96.50 103 GLU A CA 1
ATOM 829 C C . GLU A 1 103 ? 13.994 -0.382 -0.696 1.00 96.50 103 GLU A C 1
ATOM 831 O O . GLU A 1 103 ? 12.951 -0.378 -0.030 1.00 96.50 103 GLU A O 1
ATOM 836 N N . LEU A 1 104 ? 14.025 0.033 -1.967 1.00 96.25 104 LEU A N 1
ATOM 837 C CA . LEU A 1 104 ? 12.852 0.501 -2.711 1.00 96.25 104 LEU A CA 1
ATOM 838 C C . LEU A 1 104 ? 12.365 -0.566 -3.679 1.00 96.25 104 LEU A C 1
ATOM 840 O O . LEU A 1 104 ? 13.166 -1.228 -4.337 1.00 96.25 104 LEU A O 1
ATOM 844 N N . PHE A 1 105 ? 11.049 -0.703 -3.783 1.00 97.12 105 PHE A N 1
ATOM 845 C CA . PHE A 1 105 ? 10.402 -1.805 -4.473 1.00 97.12 105 PHE A CA 1
ATOM 846 C C . PHE A 1 105 ? 9.276 -1.337 -5.399 1.00 97.12 105 PHE A C 1
ATOM 848 O O . PHE A 1 105 ? 8.784 -0.210 -5.321 1.00 97.12 105 PHE A O 1
ATOM 855 N N . GLU A 1 106 ? 8.845 -2.257 -6.254 1.00 95.75 106 GLU A N 1
ATOM 856 C CA . GLU A 1 106 ? 7.736 -2.135 -7.192 1.00 95.75 106 GLU A CA 1
ATOM 857 C C . GLU A 1 106 ? 6.838 -3.376 -7.150 1.00 95.75 106 GLU A C 1
ATOM 859 O O . GLU A 1 106 ? 7.265 -4.484 -6.806 1.00 95.75 106 GLU A O 1
ATOM 864 N N . TRP A 1 107 ? 5.581 -3.191 -7.556 1.00 94.25 107 TRP A N 1
ATOM 865 C CA . TRP A 1 107 ? 4.608 -4.276 -7.717 1.00 94.25 107 TRP A CA 1
ATOM 866 C C . TRP A 1 107 ? 4.774 -5.034 -9.028 1.00 94.25 107 TRP A C 1
ATOM 868 O O . TRP A 1 107 ? 4.481 -6.222 -9.088 1.00 94.25 107 TRP A O 1
ATOM 878 N N . PHE A 1 108 ? 5.236 -4.352 -10.069 1.00 93.81 108 PHE A N 1
ATOM 879 C CA . PHE A 1 108 ? 5.512 -4.885 -11.397 1.00 93.81 108 PHE A CA 1
ATOM 880 C C . PHE A 1 108 ? 6.507 -3.960 -12.091 1.00 93.81 108 PHE A C 1
ATOM 882 O O . PHE A 1 108 ? 6.551 -2.771 -11.781 1.00 93.81 108 PHE A O 1
ATOM 889 N N . VAL A 1 109 ? 7.301 -4.510 -13.006 1.00 90.00 109 VAL A N 1
ATOM 890 C CA . VAL A 1 109 ? 8.458 -3.816 -13.579 1.00 90.00 109 VAL A CA 1
ATOM 891 C C . VAL A 1 109 ? 8.038 -3.095 -14.851 1.00 90.00 109 VAL A C 1
ATOM 893 O O . VAL A 1 109 ? 7.499 -3.707 -15.772 1.00 90.00 109 VAL A O 1
ATOM 896 N N . MET A 1 110 ? 8.292 -1.792 -14.931 1.00 82.94 110 MET A N 1
ATOM 897 C CA . MET A 1 110 ? 8.143 -1.059 -16.189 1.00 82.94 110 MET A CA 1
ATOM 898 C C . MET A 1 110 ? 9.380 -1.268 -17.059 1.00 82.94 110 MET A C 1
ATOM 900 O O . MET A 1 110 ? 10.498 -1.025 -16.608 1.00 82.94 110 MET A O 1
ATOM 904 N N . ALA A 1 111 ? 9.188 -1.663 -18.320 1.00 81.00 111 ALA A N 1
ATOM 905 C CA . ALA A 1 111 ? 10.286 -1.679 -19.283 1.00 81.00 111 ALA A CA 1
ATOM 906 C C . ALA A 1 111 ? 10.906 -0.273 -19.406 1.00 81.00 111 ALA A C 1
ATOM 908 O O . ALA A 1 111 ? 10.194 0.729 -19.299 1.00 81.00 111 ALA A O 1
ATOM 909 N N . GLU A 1 112 ? 12.215 -0.185 -19.667 1.00 78.56 112 GLU A N 1
ATOM 910 C CA . GLU A 1 112 ? 12.935 1.101 -19.755 1.00 78.56 112 GLU A CA 1
ATOM 911 C C . GLU A 1 112 ? 12.305 2.064 -20.774 1.00 78.56 112 GLU A C 1
ATOM 913 O O . GLU A 1 112 ? 12.235 3.273 -20.550 1.00 78.56 112 GLU A O 1
ATOM 918 N N . ASP A 1 113 ? 11.789 1.525 -21.880 1.00 82.19 113 ASP A N 1
ATOM 919 C CA . ASP A 1 113 ? 11.113 2.286 -22.933 1.00 82.19 113 ASP A CA 1
ATOM 920 C C . ASP A 1 113 ? 9.638 2.602 -22.621 1.00 82.19 113 ASP A C 1
ATOM 922 O O . ASP A 1 113 ? 8.943 3.208 -23.439 1.00 82.19 113 ASP A O 1
ATOM 926 N N . ARG A 1 114 ? 9.152 2.185 -21.443 1.00 74.56 114 ARG A N 1
ATOM 927 C CA . ARG A 1 114 ? 7.769 2.300 -20.957 1.00 74.56 114 ARG A CA 1
ATOM 928 C C . ARG A 1 114 ? 6.724 1.719 -21.911 1.00 74.56 114 ARG A C 1
ATOM 930 O O . ARG A 1 114 ? 5.541 2.037 -21.796 1.00 74.56 114 ARG A O 1
ATOM 937 N N . SER A 1 115 ? 7.134 0.864 -22.846 1.00 82.19 115 SER A N 1
ATOM 938 C CA . SER A 1 115 ? 6.229 0.267 -23.828 1.00 82.19 115 SER A CA 1
ATOM 939 C C . SER A 1 115 ? 5.414 -0.881 -23.238 1.00 82.19 115 SER A C 1
ATOM 941 O O . SER A 1 115 ? 4.358 -1.228 -23.775 1.00 82.19 115 SER A O 1
ATOM 943 N N . LYS A 1 116 ? 5.912 -1.494 -22.154 1.00 85.62 116 LYS A N 1
ATOM 944 C CA . LYS A 1 116 ? 5.357 -2.706 -21.553 1.00 85.62 116 LYS A CA 1
ATOM 945 C C . LYS A 1 116 ? 5.513 -2.719 -20.039 1.00 85.62 116 LYS A C 1
ATOM 947 O O . LYS A 1 116 ? 6.479 -2.194 -19.488 1.00 85.62 116 LYS A O 1
ATOM 952 N N . ILE A 1 117 ? 4.556 -3.391 -19.412 1.00 87.12 117 ILE A N 1
ATOM 953 C CA . ILE A 1 117 ? 4.636 -3.840 -18.030 1.00 87.12 117 ILE A CA 1
ATOM 954 C C . ILE A 1 117 ? 5.104 -5.293 -18.052 1.00 87.12 117 ILE A C 1
ATOM 956 O O . ILE A 1 117 ? 4.496 -6.139 -18.709 1.00 87.12 117 ILE A O 1
ATOM 960 N N . GLU A 1 118 ? 6.168 -5.579 -17.321 1.00 90.00 118 GLU A N 1
ATOM 961 C CA . GLU A 1 118 ? 6.695 -6.914 -17.094 1.00 90.00 118 GLU A CA 1
ATOM 962 C C . GLU A 1 118 ? 6.320 -7.405 -15.693 1.00 90.00 118 GLU A C 1
ATOM 964 O O . GLU A 1 118 ? 6.118 -6.621 -14.764 1.00 90.00 118 GLU A O 1
ATOM 969 N N . LYS A 1 119 ? 6.229 -8.730 -15.533 1.00 91.56 119 LYS A N 1
ATOM 970 C CA . LYS A 1 119 ? 5.945 -9.395 -14.248 1.00 91.56 119 LYS A CA 1
ATOM 971 C C . LYS A 1 119 ? 4.641 -8.960 -13.566 1.00 91.56 119 LYS A C 1
ATOM 973 O O . LYS A 1 119 ? 4.488 -9.129 -12.360 1.00 91.56 119 LYS A O 1
ATOM 978 N N . PHE A 1 120 ? 3.684 -8.446 -14.339 1.00 91.69 120 PHE A N 1
ATOM 979 C CA . PHE A 1 120 ? 2.367 -8.062 -13.833 1.00 91.69 120 PHE A CA 1
ATOM 980 C C . PHE A 1 120 ? 1.678 -9.228 -13.114 1.00 91.69 120 PHE A C 1
ATOM 982 O O . PHE A 1 120 ? 1.291 -9.092 -11.959 1.00 91.69 120 PHE A O 1
ATOM 989 N N . ASP A 1 121 ? 1.611 -10.396 -13.759 1.00 93.19 121 ASP A N 1
ATOM 990 C CA . ASP A 1 121 ? 0.948 -11.580 -13.198 1.00 93.19 121 ASP A CA 1
ATOM 991 C C . ASP A 1 121 ? 1.615 -12.063 -11.901 1.00 93.19 121 ASP A C 1
ATOM 993 O O . ASP A 1 121 ? 0.932 -12.461 -10.957 1.00 93.19 121 ASP A O 1
ATOM 997 N N . GLU A 1 122 ? 2.947 -11.989 -11.822 1.00 96.25 122 GLU A N 1
ATOM 998 C CA . GLU A 1 122 ? 3.713 -12.322 -10.615 1.00 96.25 122 GLU A CA 1
ATOM 999 C C . GLU A 1 122 ? 3.413 -11.337 -9.475 1.00 96.25 122 GLU A C 1
ATOM 1001 O O . GLU A 1 122 ? 3.194 -11.753 -8.336 1.00 96.25 122 GLU A O 1
ATOM 1006 N N . GLY A 1 123 ? 3.348 -10.040 -9.790 1.00 95.06 123 GLY A N 1
ATOM 1007 C CA . GLY A 1 123 ? 2.982 -8.980 -8.854 1.00 95.06 123 GLY A CA 1
ATOM 1008 C C . GLY A 1 123 ? 1.572 -9.142 -8.292 1.00 95.06 123 GLY A C 1
ATOM 1009 O O . GLY A 1 123 ? 1.377 -9.108 -7.075 1.00 95.06 123 GLY A O 1
ATOM 1010 N N . ILE A 1 124 ? 0.590 -9.386 -9.164 1.00 95.12 124 ILE A N 1
ATOM 1011 C CA . ILE A 1 124 ? -0.798 -9.639 -8.758 1.00 95.12 124 ILE A CA 1
ATOM 1012 C C . ILE A 1 124 ? -0.889 -10.909 -7.908 1.00 95.12 124 ILE A C 1
ATOM 1014 O O . ILE A 1 124 ? -1.461 -10.865 -6.821 1.00 95.12 124 ILE A O 1
ATOM 1018 N N . SER A 1 125 ? -0.243 -12.001 -8.330 1.00 96.50 125 SER A N 1
ATOM 1019 C CA . SER A 1 125 ? -0.213 -13.253 -7.560 1.00 96.50 125 SER A CA 1
ATOM 1020 C C . SER A 1 125 ? 0.390 -13.053 -6.166 1.00 96.50 125 SER A C 1
ATOM 1022 O O . SER A 1 125 ? -0.079 -13.628 -5.184 1.00 96.50 125 SER A O 1
ATOM 1024 N N . TYR A 1 126 ? 1.431 -12.223 -6.045 1.00 97.44 126 TYR A N 1
ATOM 1025 C CA . TYR A 1 126 ? 2.014 -11.875 -4.751 1.00 97.44 126 TYR A CA 1
ATOM 1026 C C . TYR A 1 126 ? 1.008 -11.141 -3.853 1.00 97.44 126 TYR A C 1
ATOM 1028 O O . TYR A 1 126 ? 0.846 -11.520 -2.691 1.00 97.44 126 TYR A O 1
ATOM 1036 N N . ILE A 1 127 ? 0.298 -10.139 -4.382 1.00 96.38 127 ILE A N 1
ATOM 1037 C CA . ILE A 1 127 ? -0.733 -9.400 -3.637 1.00 96.38 127 ILE A CA 1
ATOM 1038 C C . ILE A 1 127 ? -1.856 -10.343 -3.192 1.00 96.38 127 ILE A C 1
ATOM 1040 O O . ILE A 1 127 ? -2.220 -10.338 -2.017 1.00 96.38 127 ILE A O 1
ATOM 1044 N N . GLU A 1 128 ? -2.364 -11.194 -4.086 1.00 96.19 128 GLU A N 1
ATOM 1045 C CA . GLU A 1 128 ? -3.413 -12.175 -3.777 1.00 96.19 128 GLU A CA 1
ATOM 1046 C C . GLU A 1 128 ? -2.990 -13.124 -2.649 1.00 96.19 128 GLU A C 1
ATOM 1048 O O . GLU A 1 128 ? -3.736 -13.329 -1.687 1.00 96.19 128 GLU A O 1
ATOM 1053 N N . ASN A 1 129 ? -1.760 -13.639 -2.704 1.00 97.50 129 ASN A N 1
ATOM 1054 C CA . ASN A 1 129 ? -1.214 -14.489 -1.648 1.00 97.50 129 ASN A CA 1
ATOM 1055 C C . ASN A 1 129 ? -1.158 -13.756 -0.300 1.00 97.50 129 ASN A C 1
ATOM 1057 O O . ASN A 1 129 ? -1.547 -14.324 0.722 1.00 97.50 129 ASN A O 1
ATOM 1061 N N . ARG A 1 130 ? -0.753 -12.478 -0.284 1.00 97.00 130 ARG A N 1
ATOM 1062 C CA . ARG A 1 130 ? -0.765 -11.658 0.940 1.00 97.00 130 ARG A CA 1
ATOM 1063 C C . ARG A 1 130 ? -2.175 -11.366 1.436 1.00 97.00 130 ARG A C 1
ATOM 1065 O O . ARG A 1 130 ? -2.386 -11.343 2.646 1.00 97.00 130 ARG A O 1
ATOM 1072 N N . MET A 1 131 ? -3.146 -11.187 0.543 1.00 94.88 131 MET A N 1
ATOM 1073 C CA . MET A 1 131 ? -4.551 -11.021 0.922 1.00 94.88 131 MET A CA 1
ATOM 1074 C C . MET A 1 131 ? -5.097 -12.261 1.636 1.00 94.88 131 MET A C 1
ATOM 1076 O O . MET A 1 131 ? -5.830 -12.122 2.615 1.00 94.88 131 MET A O 1
ATOM 1080 N N . VAL A 1 132 ? -4.720 -13.459 1.181 1.00 96.12 132 VAL A N 1
ATOM 1081 C CA . VAL A 1 132 ? -5.101 -14.727 1.820 1.00 96.12 132 VAL A CA 1
ATOM 1082 C C . VAL A 1 132 ? -4.367 -14.927 3.149 1.00 96.12 132 VAL A C 1
ATOM 1084 O O . VAL A 1 132 ? -4.992 -15.304 4.137 1.00 96.12 132 VAL A O 1
ATOM 1087 N N . GLU A 1 133 ? -3.061 -14.658 3.192 1.00 97.25 133 GLU A N 1
ATOM 1088 C CA . GLU A 1 133 ? -2.211 -14.881 4.371 1.00 97.25 133 GLU A CA 1
ATOM 1089 C C . GLU A 1 133 ? -2.503 -13.903 5.519 1.00 97.25 133 GLU A C 1
ATOM 1091 O O . GLU A 1 133 ? -2.564 -14.301 6.681 1.00 97.25 133 GLU A O 1
ATOM 1096 N N . LEU A 1 134 ? -2.673 -12.617 5.202 1.00 96.38 134 LEU A N 1
ATOM 1097 C CA . LEU A 1 134 ? -2.790 -11.532 6.184 1.00 96.38 134 LEU A CA 1
ATOM 1098 C C . LEU A 1 134 ? -4.240 -11.083 6.416 1.00 96.38 134 LEU A C 1
ATOM 1100 O O . LEU A 1 134 ? -4.489 -10.224 7.272 1.00 96.38 134 LEU A O 1
ATOM 1104 N N . GLY A 1 135 ? -5.176 -11.614 5.628 1.00 92.12 135 GLY A N 1
ATOM 1105 C CA . GLY A 1 135 ? -6.589 -11.272 5.671 1.00 92.12 135 GLY A CA 1
ATOM 1106 C C . GLY A 1 135 ? -7.343 -11.876 6.863 1.00 92.12 135 GLY A C 1
ATOM 1107 O O . GLY A 1 135 ? -6.755 -12.481 7.760 1.00 92.12 135 GLY A O 1
ATOM 1108 N N . PRO A 1 136 ? -8.677 -11.717 6.897 1.00 95.44 136 PRO A N 1
ATOM 1109 C CA . PRO A 1 136 ? -9.510 -11.090 5.868 1.00 95.44 136 PRO A CA 1
ATOM 1110 C C . PRO A 1 136 ? -9.389 -9.559 5.858 1.00 95.44 136 PRO A C 1
ATOM 1112 O O . PRO A 1 136 ? -9.296 -8.936 6.916 1.00 95.44 136 PRO A O 1
ATOM 1115 N N . PHE A 1 137 ? -9.440 -8.971 4.662 1.00 94.25 137 PHE A N 1
ATOM 1116 C CA . PHE A 1 137 ? -9.449 -7.525 4.431 1.00 94.25 137 PHE A CA 1
ATOM 1117 C C . PHE A 1 137 ? -10.839 -7.048 4.005 1.00 94.25 137 PHE A C 1
ATOM 1119 O O . PHE A 1 137 ? -11.533 -7.739 3.263 1.00 94.25 137 PHE A O 1
ATOM 1126 N N . ASP A 1 138 ? -11.212 -5.853 4.449 1.00 95.31 138 ASP A N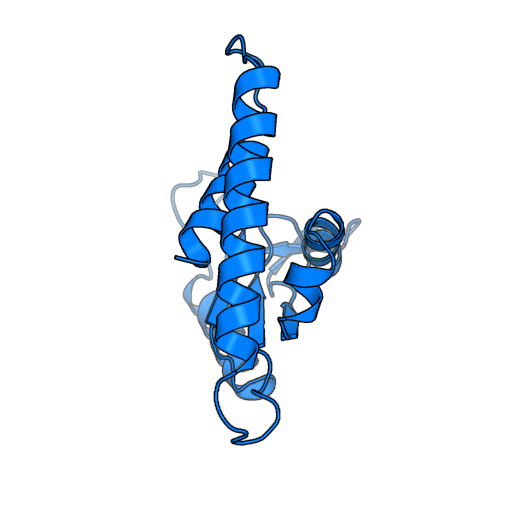 1
ATOM 1127 C CA . ASP A 1 138 ? -12.455 -5.167 4.084 1.00 95.31 138 ASP A CA 1
ATOM 1128 C C . ASP A 1 138 ? -12.256 -4.226 2.877 1.00 95.31 138 ASP A C 1
ATOM 1130 O O . ASP A 1 138 ? -13.225 -3.759 2.278 1.00 95.31 138 ASP A O 1
ATOM 1134 N N . GLY A 1 139 ? -11.002 -3.961 2.493 1.00 92.75 139 GLY A N 1
ATOM 1135 C CA . GLY A 1 139 ? -10.657 -3.189 1.303 1.00 92.75 139 GLY A CA 1
ATOM 1136 C C . GLY A 1 139 ? -9.154 -3.097 1.038 1.00 92.75 139 GLY A C 1
ATOM 1137 O O . GLY A 1 139 ? -8.333 -3.662 1.763 1.00 92.75 139 GLY A O 1
ATOM 1138 N N . VAL A 1 140 ? -8.802 -2.348 -0.008 1.00 94.56 140 VAL A N 1
ATOM 1139 C CA . VAL A 1 140 ? -7.418 -2.072 -0.422 1.00 94.56 140 VAL A CA 1
ATOM 1140 C C . VAL A 1 140 ? -7.250 -0.563 -0.603 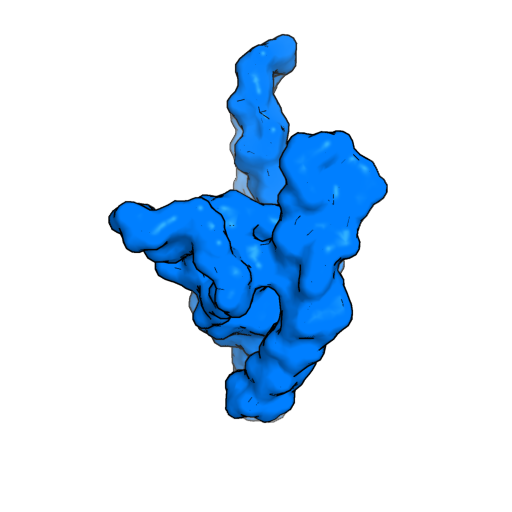1.00 94.56 140 VAL A C 1
ATOM 1142 O O . VAL A 1 140 ? -8.131 0.090 -1.163 1.00 94.56 140 VAL A O 1
ATOM 1145 N N . ILE A 1 141 ? -6.133 -0.016 -0.125 1.00 94.38 141 ILE A N 1
ATOM 1146 C CA . ILE A 1 141 ? -5.704 1.370 -0.338 1.00 94.38 141 ILE A CA 1
ATOM 1147 C C . ILE A 1 141 ? -4.382 1.319 -1.099 1.00 94.38 141 ILE A C 1
ATOM 1149 O O . ILE A 1 141 ? -3.464 0.620 -0.684 1.00 94.38 141 ILE A O 1
ATOM 1153 N N . GLY A 1 142 ? -4.280 2.051 -2.204 1.00 91.88 142 GLY A N 1
ATOM 1154 C CA . GLY A 1 142 ? -3.064 2.117 -3.009 1.00 91.88 142 GLY A CA 1
ATOM 1155 C C . GLY A 1 142 ? -2.701 3.553 -3.355 1.00 91.88 142 GLY A C 1
ATOM 1156 O O . GLY A 1 142 ? -3.592 4.387 -3.524 1.00 91.88 142 GLY A O 1
ATOM 1157 N N . LEU A 1 143 ? -1.404 3.824 -3.472 1.00 87.88 143 LEU A N 1
ATOM 1158 C CA . LEU A 1 143 ? -0.867 5.063 -4.024 1.00 87.88 143 LEU A CA 1
ATOM 1159 C C . LEU A 1 143 ? -0.041 4.729 -5.256 1.00 87.88 143 LEU A C 1
ATOM 1161 O O . LEU A 1 143 ? 0.999 4.100 -5.117 1.00 87.88 143 LEU A O 1
ATOM 1165 N N . SER A 1 144 ? -0.451 5.223 -6.428 1.00 88.12 144 SER A N 1
ATOM 1166 C CA . SER A 1 144 ? 0.245 4.937 -7.688 1.00 88.12 144 SER A CA 1
ATOM 1167 C C . SER A 1 144 ? 0.372 3.413 -7.925 1.00 88.12 144 SER A C 1
ATOM 1169 O O . SER A 1 144 ? -0.308 2.602 -7.295 1.00 88.12 144 SER A O 1
ATOM 1171 N N . GLN A 1 145 ? 1.162 3.033 -8.921 1.00 64.94 145 GLN A N 1
ATOM 1172 C CA . GLN A 1 145 ? 1.985 1.820 -8.897 1.00 64.94 145 GLN A CA 1
ATOM 1173 C C . GLN A 1 145 ? 3.242 2.136 -8.121 1.00 64.94 145 GLN A C 1
ATOM 1175 O O . GLN A 1 145 ? 3.635 3.319 -8.271 1.00 64.94 145 GLN A O 1
#

Secondary structure (DSSP, 8-state):
-HHHHHHHHHHHHHH--S-S---HHHHHHHHHHHHHHHHHHHHHHTTS--SSSPPPPEEEEE--TTB-HHHHHHHGGGS-HHHHTT-EEEEE--SEEEETTTTEEESSEEPTTSS-EESHHHHHHHHHHHHHHH---SEEEE---